Protein AF-A0A0M3I9S3-F1 (afdb_monomer_lite)

Foldseek 3Di:
DDPVVVVVVVVVVCVPCVPVVVVVVVVVVVVVVVCCPVVDDDDDCVDVCVPVQDPPDPVSVVVVVVVVVVVCVVVVVPPPPPDPPVPVPPPPPVVVVVVVVVVVVPDDDPPDDD

Organism: Ascaris lumbricoides (NCBI:txid6252)

Radius of gyration: 31.32 Å; chains: 1; bounding box: 60×62×71 Å

pLDDT: mean 72.0, std 19.01, range [38.88, 97.5]

Structure (mmCIF, N/CA/C/O backbone):
data_AF-A0A0M3I9S3-F1
#
_entry.id   AF-A0A0M3I9S3-F1
#
loop_
_atom_site.group_PDB
_atom_site.id
_atom_site.type_symbol
_atom_site.label_atom_id
_atom_site.label_alt_id
_atom_site.label_comp_id
_atom_site.label_asym_id
_atom_site.label_entity_id
_atom_site.label_seq_id
_atom_site.pdbx_PDB_ins_code
_atom_site.Cartn_x
_atom_site.Cartn_y
_atom_site.Cartn_z
_atom_site.occupancy
_atom_site.B_iso_or_equiv
_atom_site.auth_seq_id
_atom_site.auth_comp_id
_atom_site.auth_asym_id
_atom_site.auth_atom_id
_atom_site.pdbx_PDB_model_num
ATOM 1 N N . MET A 1 1 ? 30.543 -6.787 -5.366 1.00 59.34 1 MET A N 1
ATOM 2 C CA . MET A 1 1 ? 30.093 -6.147 -6.628 1.00 59.34 1 MET A CA 1
ATOM 3 C C . MET A 1 1 ? 30.009 -4.643 -6.371 1.00 59.34 1 MET A C 1
ATOM 5 O O . MET A 1 1 ? 29.365 -4.269 -5.406 1.00 59.34 1 MET A O 1
ATOM 9 N N . SER A 1 2 ? 30.721 -3.792 -7.120 1.00 81.38 2 SER A N 1
ATOM 10 C CA . SER A 1 2 ? 30.772 -2.341 -6.838 1.00 81.38 2 SER A CA 1
ATOM 11 C C . SER A 1 2 ? 29.508 -1.631 -7.338 1.00 81.38 2 SER A C 1
ATOM 13 O O . SER A 1 2 ? 29.121 -1.816 -8.494 1.00 81.38 2 SER A O 1
ATOM 15 N N . PHE A 1 3 ? 28.891 -0.815 -6.479 1.00 83.75 3 PHE A N 1
ATOM 16 C CA . PHE A 1 3 ? 27.640 -0.088 -6.733 1.00 83.75 3 PHE A CA 1
ATOM 17 C C . PHE A 1 3 ? 27.683 0.746 -8.028 1.00 83.75 3 PHE A C 1
ATOM 19 O O . PHE A 1 3 ? 26.740 0.724 -8.819 1.00 83.75 3 PHE A O 1
ATOM 26 N N . GLY A 1 4 ? 28.824 1.378 -8.326 1.00 84.88 4 GLY A N 1
ATOM 27 C CA . GLY A 1 4 ? 28.992 2.200 -9.531 1.00 84.88 4 GLY A CA 1
ATOM 28 C C . GLY A 1 4 ? 28.858 1.422 -10.847 1.00 84.88 4 GLY A C 1
ATOM 29 O O . GLY A 1 4 ? 28.324 1.942 -11.824 1.00 84.88 4 GLY A O 1
ATOM 30 N N . LYS A 1 5 ? 29.260 0.143 -10.872 1.00 84.25 5 LYS A N 1
ATOM 31 C CA . LYS A 1 5 ? 29.142 -0.703 -12.076 1.00 84.25 5 LYS A CA 1
ATOM 32 C C . LYS A 1 5 ? 27.688 -1.074 -12.378 1.00 84.25 5 LYS A C 1
ATOM 34 O O . LYS A 1 5 ? 27.330 -1.251 -13.538 1.00 84.25 5 LYS A O 1
ATOM 39 N N . ILE A 1 6 ? 26.859 -1.202 -11.344 1.00 86.00 6 ILE A N 1
ATOM 40 C CA . ILE A 1 6 ? 25.433 -1.522 -11.484 1.00 86.00 6 ILE A CA 1
ATOM 41 C C . ILE A 1 6 ? 24.678 -0.285 -11.968 1.00 86.00 6 ILE A C 1
ATOM 43 O O . ILE A 1 6 ? 23.934 -0.375 -12.943 1.00 86.00 6 ILE A O 1
ATOM 47 N N . PHE A 1 7 ? 24.943 0.872 -11.354 1.00 86.62 7 PHE A N 1
ATOM 48 C CA . PHE A 1 7 ? 24.334 2.143 -11.740 1.00 86.62 7 PHE A CA 1
ATOM 49 C C . PHE A 1 7 ? 24.613 2.499 -13.208 1.00 86.62 7 PHE A C 1
ATOM 51 O O . PHE A 1 7 ? 23.688 2.818 -13.950 1.00 86.62 7 PHE A O 1
ATOM 58 N N . PHE A 1 8 ? 25.862 2.349 -13.660 1.00 87.12 8 PHE A N 1
ATOM 59 C CA . PHE A 1 8 ? 26.241 2.628 -15.049 1.00 87.12 8 PHE A CA 1
ATOM 60 C C . PHE A 1 8 ? 25.550 1.701 -16.068 1.00 87.12 8 PHE A C 1
ATOM 62 O O . PHE A 1 8 ? 25.149 2.133 -17.145 1.00 87.12 8 PHE A O 1
ATOM 69 N N . ARG A 1 9 ? 25.359 0.417 -15.736 1.00 85.25 9 ARG A N 1
ATOM 70 C CA . ARG A 1 9 ? 24.620 -0.522 -16.604 1.00 85.25 9 ARG A CA 1
ATOM 71 C C . ARG A 1 9 ? 23.131 -0.184 -16.682 1.00 85.25 9 ARG A C 1
ATOM 73 O O . ARG A 1 9 ? 22.519 -0.320 -17.743 1.00 85.25 9 ARG A O 1
ATOM 80 N N . TRP A 1 10 ? 22.557 0.260 -15.567 1.00 84.50 10 TRP A N 1
ATOM 81 C CA . TRP A 1 10 ? 21.171 0.715 -15.504 1.00 84.50 10 TRP A CA 1
ATOM 82 C C . TRP A 1 10 ? 20.959 1.989 -16.324 1.00 84.50 10 TRP A C 1
ATOM 84 O O . TRP A 1 10 ? 20.042 2.039 -17.143 1.00 84.50 10 TRP A O 1
ATOM 94 N N . SER A 1 11 ? 21.842 2.982 -16.184 1.00 84.12 11 SER A N 1
ATOM 95 C CA . SER A 1 11 ? 21.756 4.228 -16.951 1.00 84.12 11 SER A CA 1
ATOM 96 C C . SER A 1 11 ? 21.925 3.996 -18.454 1.00 84.12 11 SER A C 1
ATOM 98 O O . SER A 1 11 ? 21.163 4.550 -19.243 1.00 84.12 11 SER A O 1
ATOM 100 N N . GLN A 1 12 ? 22.835 3.110 -18.872 1.00 83.75 12 GLN A N 1
ATOM 101 C CA . GLN A 1 12 ? 22.944 2.728 -20.284 1.00 83.75 12 GLN A CA 1
ATOM 102 C C . GLN A 1 12 ? 21.674 2.056 -20.820 1.00 83.75 12 GLN A C 1
ATOM 104 O O . GLN A 1 12 ? 21.295 2.297 -21.965 1.00 83.75 12 GLN A O 1
ATOM 109 N N . SER A 1 13 ? 20.996 1.245 -20.006 1.00 79.06 13 SER A N 1
ATOM 110 C CA . SER A 1 13 ? 19.727 0.614 -20.399 1.00 79.06 13 SER A CA 1
ATOM 111 C C . SER A 1 13 ? 18.606 1.650 -20.554 1.00 79.06 13 SER A C 1
ATOM 113 O O . SER A 1 13 ? 17.835 1.576 -21.510 1.00 79.06 13 SER A O 1
ATOM 115 N N . LEU A 1 14 ? 18.580 2.663 -19.679 1.00 81.56 14 LEU A N 1
ATOM 116 C CA . LEU A 1 14 ? 17.682 3.823 -19.765 1.00 81.56 14 LEU A CA 1
ATOM 117 C C . LEU A 1 14 ? 17.883 4.641 -21.045 1.00 81.56 14 LEU A C 1
ATOM 119 O O . LEU A 1 14 ? 16.909 5.019 -21.692 1.00 81.56 14 LEU A O 1
ATOM 123 N N . LEU A 1 15 ? 19.135 4.874 -21.436 1.00 84.50 15 LEU A N 1
ATOM 124 C CA . LEU A 1 15 ? 19.481 5.634 -22.641 1.00 84.50 15 LEU A CA 1
ATOM 125 C C . LEU A 1 15 ? 19.190 4.869 -23.939 1.00 84.50 15 LEU A C 1
ATOM 127 O O . LEU A 1 15 ? 18.879 5.485 -24.955 1.00 84.50 15 LEU A O 1
ATOM 131 N N . ARG A 1 16 ? 19.295 3.534 -23.929 1.00 87.31 16 ARG A N 1
ATOM 132 C CA . ARG A 1 16 ? 19.176 2.715 -25.146 1.00 87.31 16 ARG A CA 1
ATOM 133 C C . ARG A 1 16 ? 17.729 2.507 -25.591 1.00 87.31 16 ARG A C 1
ATOM 135 O O . ARG A 1 16 ? 17.464 2.495 -26.790 1.00 87.31 16 ARG A O 1
ATOM 142 N N . CYS A 1 17 ? 16.804 2.343 -24.646 1.00 84.81 17 CYS A N 1
ATOM 143 C CA . CYS A 1 17 ? 15.382 2.124 -24.929 1.00 84.81 17 CYS A CA 1
ATOM 144 C C . CYS A 1 17 ? 14.490 2.844 -23.898 1.00 84.81 17 CYS A C 1
ATOM 146 O O . CYS A 1 17 ? 13.804 2.182 -23.112 1.00 84.81 17 CYS A O 1
ATOM 148 N N . PRO A 1 18 ? 14.461 4.191 -23.885 1.00 84.75 18 PRO A N 1
ATOM 149 C CA . PRO A 1 18 ? 13.708 4.946 -22.881 1.00 84.75 18 PRO A CA 1
ATOM 150 C C . PRO A 1 18 ? 12.202 4.660 -22.949 1.00 84.75 18 PRO A C 1
ATOM 152 O O . PRO A 1 18 ? 11.552 4.514 -21.916 1.00 84.75 18 PRO A O 1
ATOM 155 N N . GLY A 1 19 ? 11.654 4.500 -24.160 1.00 88.62 19 GLY A N 1
ATOM 156 C CA . GLY A 1 19 ? 10.228 4.239 -24.369 1.00 88.62 19 GLY A CA 1
ATOM 157 C C . GLY A 1 19 ? 9.745 2.955 -23.693 1.00 88.62 19 GLY A C 1
ATOM 158 O O . GLY A 1 19 ? 8.732 2.972 -23.003 1.00 88.62 19 GLY A O 1
ATOM 159 N N . THR A 1 20 ? 10.494 1.857 -23.812 1.00 87.69 20 THR A N 1
ATOM 160 C CA . THR A 1 20 ? 10.119 0.566 -23.213 1.00 87.69 20 THR A CA 1
ATOM 161 C C . THR A 1 20 ? 10.039 0.645 -21.691 1.00 87.69 20 THR A C 1
ATOM 163 O O . THR A 1 20 ? 9.116 0.100 -21.093 1.00 87.69 20 THR A O 1
ATOM 166 N N . ILE A 1 21 ? 10.977 1.352 -21.056 1.00 88.81 21 ILE A N 1
ATOM 167 C CA . ILE A 1 21 ? 11.003 1.502 -19.595 1.00 88.81 21 ILE A CA 1
ATOM 168 C C . ILE A 1 21 ? 9.821 2.346 -19.123 1.00 88.81 21 ILE A C 1
ATOM 170 O O . ILE A 1 21 ? 9.165 1.980 -18.149 1.00 88.81 21 ILE A O 1
ATOM 174 N N . ILE A 1 22 ? 9.513 3.431 -19.837 1.00 90.69 22 ILE A N 1
ATOM 175 C CA . ILE A 1 22 ? 8.354 4.279 -19.541 1.00 90.69 22 ILE A CA 1
ATOM 176 C C . ILE A 1 22 ? 7.056 3.473 -19.674 1.00 90.69 22 ILE A C 1
ATOM 178 O O . ILE A 1 22 ? 6.223 3.515 -18.774 1.00 90.69 22 ILE A O 1
ATOM 182 N N . VAL A 1 23 ? 6.899 2.691 -20.747 1.00 95.00 23 VAL A N 1
ATOM 183 C CA . VAL A 1 23 ? 5.706 1.855 -20.962 1.00 95.00 23 VAL A CA 1
ATOM 184 C C . VAL A 1 23 ? 5.552 0.811 -19.857 1.00 95.00 23 VAL A C 1
ATOM 186 O O . VAL A 1 23 ? 4.470 0.687 -19.290 1.00 95.00 23 VAL A O 1
ATOM 189 N N . ILE A 1 24 ? 6.624 0.100 -19.496 1.00 94.19 24 ILE A N 1
ATOM 190 C CA . ILE A 1 24 ? 6.592 -0.883 -18.401 1.00 94.19 24 ILE A CA 1
ATOM 191 C C . ILE A 1 24 ? 6.199 -0.211 -17.083 1.00 94.19 24 ILE A C 1
ATOM 193 O O . ILE A 1 24 ? 5.366 -0.741 -16.347 1.00 94.19 24 ILE A O 1
ATOM 197 N N . TRP A 1 25 ? 6.769 0.959 -16.792 1.00 95.19 25 TRP A N 1
ATOM 198 C CA . TRP A 1 25 ? 6.456 1.710 -15.581 1.00 95.19 25 TRP A CA 1
ATOM 199 C C . TRP A 1 25 ? 4.987 2.149 -15.542 1.00 95.19 25 TRP A C 1
ATOM 201 O O . TRP A 1 25 ? 4.324 1.962 -14.521 1.00 95.19 25 TRP A O 1
ATOM 211 N N . LEU A 1 26 ? 4.449 2.645 -16.660 1.00 97.12 26 LEU A N 1
ATOM 212 C CA . LEU A 1 26 ? 3.037 3.017 -16.780 1.00 97.12 26 LEU A CA 1
ATOM 213 C C . LEU A 1 26 ? 2.110 1.809 -16.620 1.00 97.12 26 LEU A C 1
ATOM 215 O O . LEU A 1 26 ? 1.124 1.891 -15.887 1.00 97.12 26 LEU A O 1
ATOM 219 N N . CYS A 1 27 ? 2.431 0.678 -17.253 1.00 97.50 27 CYS A N 1
ATOM 220 C CA . CYS A 1 27 ? 1.670 -0.560 -17.097 1.00 97.50 27 CYS A CA 1
ATOM 221 C C . CYS A 1 27 ? 1.664 -1.027 -15.639 1.00 97.50 27 CYS A C 1
ATOM 223 O O . CYS A 1 27 ? 0.596 -1.301 -15.097 1.00 97.50 27 CYS A O 1
ATOM 225 N N . LEU A 1 28 ? 2.827 -1.066 -14.982 1.00 97.19 28 LEU A N 1
ATOM 226 C CA . LEU A 1 28 ? 2.929 -1.443 -13.571 1.00 97.19 28 LEU A CA 1
ATOM 227 C C . LEU A 1 28 ? 2.126 -0.498 -12.679 1.00 97.19 28 LEU A C 1
ATOM 229 O O . LEU A 1 28 ? 1.324 -0.963 -11.875 1.00 97.19 28 LEU A O 1
ATOM 233 N N . SER A 1 29 ? 2.297 0.815 -12.842 1.00 96.94 29 SER A N 1
ATOM 234 C CA . SER A 1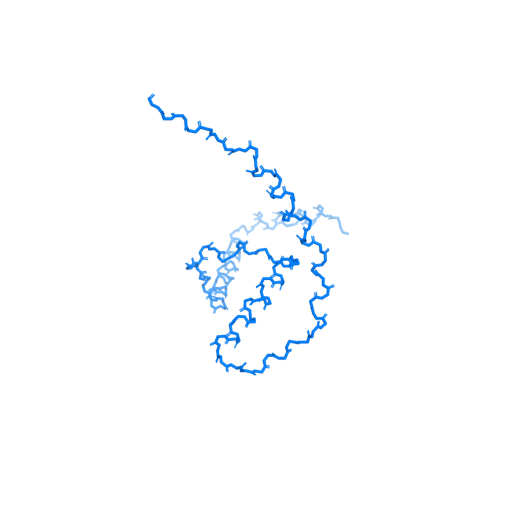 29 ? 1.570 1.820 -12.060 1.00 96.94 29 SER A CA 1
ATOM 235 C C . SER A 1 29 ? 0.056 1.668 -12.216 1.00 96.94 29 SER A C 1
ATOM 237 O O . SER A 1 29 ? -0.672 1.697 -11.225 1.00 96.94 29 SER A O 1
ATOM 239 N N . THR A 1 30 ? -0.403 1.413 -13.440 1.00 97.25 30 THR A N 1
ATOM 240 C CA . THR A 1 30 ? -1.820 1.208 -13.752 1.00 97.25 30 THR A CA 1
ATOM 241 C C . THR A 1 30 ? -2.350 -0.070 -13.105 1.00 97.25 30 THR A C 1
ATOM 243 O O . THR A 1 30 ? -3.401 -0.042 -12.473 1.00 97.25 30 THR A O 1
ATOM 246 N N . ILE A 1 31 ? -1.608 -1.179 -13.196 1.00 97.44 31 ILE A N 1
ATOM 247 C CA . ILE A 1 31 ? -1.971 -2.445 -12.542 1.00 97.44 31 ILE A CA 1
ATOM 248 C C . ILE A 1 31 ? -2.080 -2.249 -11.029 1.00 97.44 31 ILE A C 1
ATOM 250 O O . ILE A 1 31 ? -3.085 -2.642 -10.445 1.00 97.44 31 ILE A O 1
ATOM 254 N N . PHE A 1 32 ? -1.093 -1.611 -10.394 1.00 96.88 32 PHE A N 1
ATOM 255 C CA . PHE A 1 32 ? -1.140 -1.348 -8.956 1.00 96.88 32 PHE A CA 1
ATOM 256 C C . PHE A 1 32 ? -2.314 -0.449 -8.573 1.00 96.88 32 PHE A C 1
ATOM 258 O O . PHE A 1 32 ? -2.993 -0.750 -7.598 1.00 96.88 32 PHE A O 1
ATOM 265 N N . ALA A 1 33 ? -2.598 0.598 -9.350 1.00 94.31 33 ALA A N 1
ATOM 266 C CA . ALA A 1 33 ? -3.749 1.459 -9.109 1.00 94.31 33 ALA A CA 1
ATOM 267 C C . ALA A 1 33 ? -5.063 0.668 -9.178 1.00 94.31 33 ALA A C 1
ATOM 269 O O . ALA A 1 33 ? -5.867 0.737 -8.251 1.00 94.31 33 ALA A O 1
ATOM 270 N N . PHE A 1 34 ? -5.260 -0.139 -10.225 1.00 95.94 34 PHE A N 1
ATOM 271 C CA . PHE A 1 34 ? -6.445 -0.988 -10.343 1.00 95.94 34 PHE A CA 1
ATOM 272 C C . PHE A 1 34 ? -6.553 -1.980 -9.188 1.00 95.94 34 PHE A C 1
ATOM 274 O O . PHE A 1 34 ? -7.610 -2.078 -8.574 1.00 95.94 34 PHE A O 1
ATOM 281 N N . VAL A 1 35 ? -5.468 -2.676 -8.847 1.00 96.12 35 VAL A N 1
ATOM 282 C CA . VAL A 1 35 ? -5.447 -3.591 -7.700 1.00 96.12 35 VAL A CA 1
ATOM 283 C C . VAL A 1 35 ? -5.830 -2.847 -6.419 1.00 96.12 35 VAL A C 1
ATOM 285 O O . VAL A 1 35 ? -6.676 -3.325 -5.672 1.00 96.12 35 VAL A O 1
ATOM 288 N N . SER A 1 36 ? -5.294 -1.651 -6.180 1.00 94.19 36 SER A N 1
ATOM 289 C CA . SER A 1 36 ? -5.676 -0.854 -5.015 1.00 94.19 36 SER A CA 1
ATOM 290 C C . SER A 1 36 ? -7.168 -0.512 -5.000 1.00 94.19 36 SER A C 1
ATOM 292 O O . SER A 1 36 ? -7.802 -0.675 -3.966 1.00 94.19 36 SER A O 1
ATOM 294 N N . PHE A 1 37 ? -7.753 -0.114 -6.130 1.00 93.25 37 PHE A N 1
ATOM 295 C CA . PHE A 1 37 ? -9.182 0.214 -6.198 1.00 93.25 37 PHE A CA 1
ATOM 296 C C . PHE A 1 37 ? -10.111 -0.998 -6.065 1.00 93.25 37 PHE A C 1
ATOM 298 O O . PHE A 1 37 ? -11.207 -0.861 -5.532 1.00 93.25 37 PHE A O 1
ATOM 305 N N . PHE A 1 38 ? -9.710 -2.170 -6.562 1.00 93.62 38 PHE A N 1
ATOM 306 C CA . PHE A 1 38 ? -10.550 -3.371 -6.516 1.00 93.62 38 PHE A CA 1
ATOM 307 C C . PHE A 1 38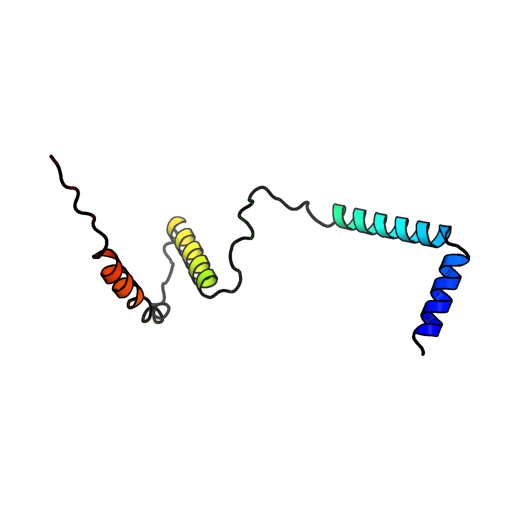 ? -10.461 -4.119 -5.187 1.00 93.62 38 PHE A C 1
ATOM 309 O O . PHE A 1 38 ? -11.437 -4.740 -4.775 1.00 93.62 38 PHE A O 1
ATOM 316 N N . PHE A 1 39 ? -9.296 -4.100 -4.538 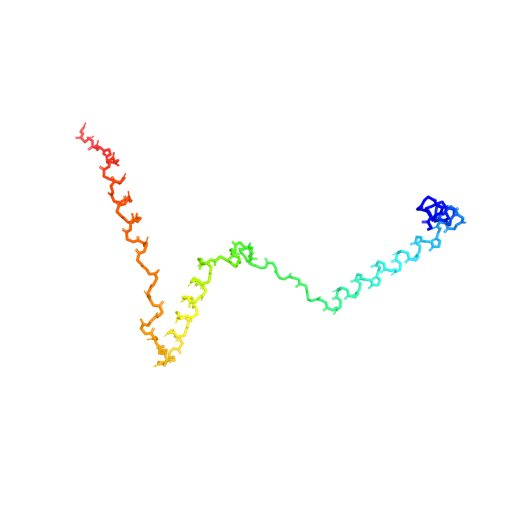1.00 94.44 39 PHE A N 1
ATOM 317 C CA . PHE A 1 39 ? -9.071 -4.860 -3.309 1.00 94.44 39 PHE A CA 1
ATOM 318 C C . PHE A 1 39 ? -9.274 -4.039 -2.035 1.00 94.44 39 PHE A C 1
ATOM 320 O O . PHE A 1 39 ? -9.489 -4.633 -0.981 1.00 94.44 39 PHE A O 1
ATOM 327 N N . PHE A 1 40 ? -9.201 -2.707 -2.103 1.00 92.19 40 PHE A N 1
ATOM 328 C CA . PHE A 1 40 ? -9.374 -1.848 -0.936 1.00 92.19 40 PHE A CA 1
ATOM 329 C C . PHE A 1 40 ? -10.639 -1.011 -1.072 1.00 92.19 40 PHE A C 1
ATOM 331 O O . PHE A 1 40 ? -10.872 -0.357 -2.087 1.00 92.19 40 PHE A O 1
ATOM 338 N N . GLU A 1 41 ? -11.443 -1.015 -0.015 1.00 88.38 41 GLU A N 1
ATOM 339 C CA . GLU A 1 41 ? -12.579 -0.112 0.103 1.00 88.38 41 GLU A CA 1
ATOM 340 C C . GLU A 1 41 ? -12.090 1.341 0.172 1.00 88.38 41 GLU A C 1
ATOM 342 O O . GLU A 1 41 ? -11.031 1.644 0.734 1.00 88.38 41 GLU A O 1
ATOM 347 N N . ILE A 1 42 ? -12.867 2.247 -0.424 1.00 88.25 42 ILE A N 1
ATOM 348 C CA . ILE A 1 42 ? -12.576 3.681 -0.396 1.00 88.25 42 ILE A CA 1
ATOM 349 C C . ILE A 1 42 ? -12.644 4.138 1.069 1.00 88.25 42 ILE A C 1
ATOM 351 O O . ILE A 1 42 ? -13.656 3.879 1.724 1.00 88.25 42 ILE A O 1
ATOM 355 N N . PRO A 1 43 ? -11.602 4.807 1.598 1.00 87.19 43 PRO A N 1
ATOM 356 C CA . PRO A 1 43 ? -11.607 5.259 2.981 1.00 87.19 43 PRO A CA 1
ATOM 357 C C . PRO A 1 43 ? -12.758 6.238 3.222 1.00 87.19 43 PRO A C 1
ATOM 359 O O . PRO A 1 43 ? -12.950 7.190 2.463 1.00 87.19 43 PRO A O 1
ATOM 362 N N . ASP A 1 44 ? -13.507 6.004 4.297 1.00 87.25 44 ASP A N 1
ATOM 363 C CA . ASP A 1 44 ? -14.554 6.910 4.751 1.00 87.25 44 ASP A CA 1
ATOM 364 C C . ASP A 1 44 ? -13.936 8.073 5.542 1.00 87.25 44 ASP A C 1
ATOM 366 O O . ASP A 1 44 ? -13.169 7.873 6.486 1.00 87.25 44 ASP A O 1
ATOM 370 N N . PHE A 1 45 ? -14.276 9.300 5.148 1.00 87.12 45 PHE A N 1
ATOM 371 C CA . PHE A 1 45 ? -13.840 10.539 5.798 1.00 87.12 45 PHE A CA 1
ATOM 372 C C . PHE A 1 45 ? -14.994 11.280 6.487 1.00 87.12 45 PHE A C 1
ATOM 374 O O . PHE A 1 45 ? -14.858 12.457 6.825 1.00 87.12 45 PHE A O 1
ATOM 381 N N . SER A 1 46 ? -16.131 10.615 6.711 1.00 91.69 46 SER A N 1
ATOM 382 C CA . SER A 1 46 ? -17.319 11.221 7.324 1.00 91.69 46 SER A CA 1
ATOM 383 C C . SER A 1 46 ? -17.057 11.786 8.727 1.00 91.69 46 SER A C 1
ATOM 385 O O . SER A 1 46 ? -17.665 12.784 9.112 1.00 91.69 46 SER A O 1
ATOM 387 N N . ASN A 1 47 ? -16.126 11.195 9.487 1.00 84.75 47 ASN A N 1
ATOM 388 C CA . ASN A 1 47 ? -15.749 11.660 10.822 1.00 84.75 47 ASN A CA 1
ATOM 389 C C . ASN A 1 47 ? -14.335 12.264 10.832 1.00 84.75 47 ASN A C 1
ATOM 391 O O . ASN A 1 47 ? -13.359 11.542 11.041 1.00 84.75 47 ASN A O 1
ATOM 395 N N . PRO A 1 48 ? -14.179 13.596 10.734 1.00 82.19 48 PRO A N 1
ATOM 396 C CA . PRO A 1 48 ? -12.855 14.227 10.712 1.00 82.19 48 PRO A CA 1
ATOM 397 C C . PRO A 1 48 ? -12.096 14.097 12.043 1.00 82.19 48 PRO A C 1
ATOM 399 O O . PRO A 1 48 ? -10.897 14.340 12.100 1.00 82.19 48 PRO A O 1
ATOM 402 N N . ILE A 1 49 ? -12.784 13.728 13.129 1.00 82.50 49 ILE A N 1
ATOM 403 C CA . ILE A 1 49 ? -12.199 13.568 14.470 1.00 82.50 49 ILE A CA 1
ATOM 404 C C . ILE A 1 49 ? -11.615 12.148 14.655 1.00 82.50 49 ILE A C 1
ATOM 406 O O . ILE A 1 49 ? -10.841 11.889 15.586 1.00 82.50 49 ILE A O 1
ATOM 410 N N . GLU A 1 50 ? -11.954 11.215 13.761 1.00 71.38 50 GLU A N 1
ATOM 411 C CA . GLU A 1 50 ? -11.552 9.812 13.808 1.00 71.38 50 GLU A CA 1
ATOM 412 C C . GLU A 1 50 ? -10.070 9.661 13.420 1.00 71.38 50 GLU A C 1
ATOM 414 O O . GLU A 1 50 ? -9.696 9.472 12.271 1.00 71.38 50 GLU A O 1
ATOM 419 N N . GLY A 1 51 ? -9.191 9.834 14.408 1.00 74.81 51 GLY A N 1
ATOM 420 C CA . GLY A 1 51 ? -7.735 9.850 14.217 1.00 74.81 51 GLY A CA 1
ATOM 421 C C . GLY A 1 51 ? -6.987 10.670 15.268 1.00 74.81 51 GLY A C 1
ATOM 422 O O . GLY A 1 51 ? -5.818 10.408 15.534 1.00 74.81 51 GLY A O 1
ATOM 423 N N . PHE A 1 52 ? -7.683 11.590 15.945 1.00 81.50 52 PHE A N 1
ATOM 424 C CA . PHE A 1 52 ? -7.121 12.401 17.034 1.00 81.50 52 PHE A CA 1
ATOM 425 C C . PHE A 1 52 ? -7.052 11.669 18.382 1.00 81.50 52 PHE A C 1
ATOM 427 O O . PHE A 1 52 ? -6.448 12.164 19.334 1.00 81.50 52 PHE A O 1
ATOM 434 N N . ALA A 1 53 ? -7.666 10.489 18.493 1.00 77.31 53 ALA A N 1
ATOM 435 C CA . ALA A 1 53 ? -7.554 9.674 19.693 1.00 77.31 53 ALA A CA 1
ATOM 436 C C . ALA A 1 53 ? -6.117 9.151 19.835 1.00 77.31 53 ALA A C 1
ATOM 438 O O . ALA A 1 53 ? -5.609 8.449 18.960 1.00 77.31 53 ALA A O 1
ATOM 439 N N . THR A 1 54 ? -5.468 9.455 20.961 1.00 78.56 54 THR A N 1
ATOM 440 C CA . THR A 1 54 ? -4.140 8.912 21.255 1.00 78.56 54 THR A CA 1
ATOM 441 C C . THR A 1 54 ? -4.251 7.395 21.419 1.00 78.56 54 THR A C 1
ATOM 443 O O . THR A 1 54 ? -4.986 6.897 22.270 1.00 78.56 54 THR A O 1
ATOM 446 N N . LYS A 1 55 ? -3.571 6.628 20.564 1.00 74.06 55 LYS A N 1
ATOM 447 C CA . LYS A 1 55 ? -3.506 5.163 20.679 1.00 74.06 55 LYS A CA 1
ATOM 448 C C . LYS A 1 55 ? -2.371 4.789 21.641 1.00 74.06 55 LYS A C 1
ATOM 450 O O . LYS A 1 55 ? -1.363 5.485 21.698 1.00 74.06 55 LYS A O 1
ATOM 455 N N . ASN A 1 56 ? -2.535 3.699 22.392 1.00 71.44 56 ASN A N 1
ATOM 456 C CA . ASN A 1 56 ? -1.514 3.115 23.280 1.00 71.44 56 ASN A CA 1
ATOM 457 C C . ASN A 1 56 ? -1.060 3.974 24.479 1.00 71.44 56 ASN A C 1
ATOM 459 O O . ASN A 1 56 ? -0.022 3.692 25.072 1.00 71.44 56 ASN A O 1
ATOM 463 N N . THR A 1 57 ? -1.826 4.992 24.876 1.00 79.19 57 THR A N 1
ATOM 464 C CA . THR A 1 57 ? -1.592 5.704 26.144 1.00 79.19 57 THR A CA 1
ATOM 465 C C . THR A 1 57 ? -2.409 5.068 27.270 1.00 79.19 57 THR A C 1
ATOM 467 O O . THR A 1 57 ? -3.507 4.553 27.044 1.00 79.19 57 THR A O 1
ATOM 470 N N . GLU A 1 58 ? -1.909 5.121 28.508 1.00 75.31 58 GLU A N 1
ATOM 471 C C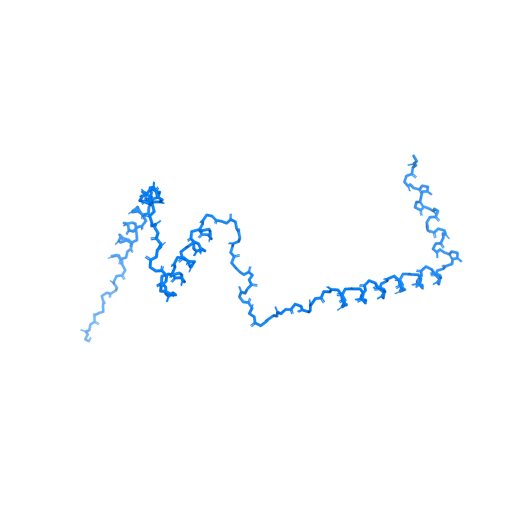A . GLU A 1 58 ? -2.625 4.575 29.674 1.00 75.31 58 GLU A CA 1
ATOM 472 C C . GLU A 1 58 ? -4.016 5.216 29.842 1.00 75.31 58 GLU A C 1
ATOM 474 O O . GLU A 1 58 ? -4.998 4.543 30.158 1.00 75.31 58 GLU A O 1
ATOM 479 N N . ILE A 1 59 ? -4.118 6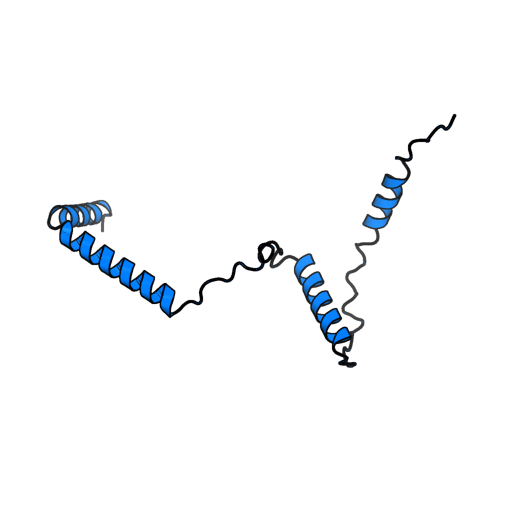.513 29.542 1.00 76.00 59 ILE A N 1
ATOM 480 C CA . ILE A 1 59 ? -5.367 7.281 29.579 1.00 76.00 59 ILE A CA 1
ATOM 481 C C . ILE A 1 59 ? -6.352 6.772 28.519 1.00 76.00 59 ILE A C 1
ATOM 483 O O . ILE A 1 59 ? -7.534 6.599 28.817 1.00 76.00 59 ILE A O 1
ATOM 487 N N . SER A 1 60 ? -5.877 6.475 27.306 1.00 74.75 60 SER A N 1
ATOM 488 C CA . SER A 1 60 ? -6.705 5.922 26.229 1.00 74.75 60 SER A CA 1
ATOM 489 C C . SER A 1 60 ? -7.261 4.542 26.581 1.00 74.75 60 SER A C 1
ATOM 491 O O . SER A 1 60 ? -8.454 4.296 26.395 1.00 74.75 60 SER A O 1
ATOM 493 N N . ASN A 1 61 ? -6.448 3.681 27.204 1.00 75.88 61 ASN A N 1
ATOM 494 C CA . ASN A 1 61 ? -6.875 2.350 27.654 1.00 75.88 61 ASN A CA 1
ATOM 495 C C . ASN A 1 61 ? -7.927 2.414 28.772 1.00 75.88 61 ASN A C 1
ATOM 497 O O . ASN A 1 61 ? -8.893 1.645 28.775 1.00 75.88 61 ASN A O 1
ATOM 501 N N . ARG A 1 62 ? -7.778 3.351 29.718 1.00 79.69 62 ARG A N 1
ATOM 502 C CA . ARG A 1 62 ? -8.786 3.581 30.766 1.00 79.69 62 ARG A CA 1
ATOM 503 C C . ARG A 1 62 ? -10.082 4.151 30.175 1.00 79.69 62 ARG A C 1
ATOM 505 O O . ARG A 1 62 ? -11.169 3.690 30.525 1.00 79.69 62 ARG A O 1
ATOM 512 N N . ALA A 1 63 ? -9.982 5.106 29.249 1.00 79.56 63 ALA A N 1
ATOM 513 C CA . ALA A 1 63 ? -11.138 5.730 28.606 1.00 79.56 63 ALA A CA 1
ATOM 514 C C . ALA A 1 63 ? -11.925 4.752 27.713 1.00 79.56 63 ALA A C 1
ATOM 516 O O . ALA A 1 63 ? -13.159 4.764 27.735 1.00 79.56 63 ALA A O 1
ATOM 517 N N . SER A 1 64 ? -11.245 3.884 26.957 1.00 79.06 64 SER A N 1
ATOM 518 C CA . SER A 1 64 ? -11.890 2.854 26.130 1.00 79.06 64 SER A CA 1
ATOM 519 C C . SER A 1 64 ? -12.596 1.801 26.987 1.00 79.06 64 SER A C 1
ATOM 521 O O . SER A 1 64 ? -13.764 1.499 26.738 1.00 79.06 64 SER A O 1
ATOM 523 N N . SER A 1 65 ? -11.949 1.336 28.061 1.00 79.56 65 SER A N 1
ATOM 524 C CA . SER A 1 65 ? -12.537 0.396 29.026 1.00 79.56 65 SER A CA 1
ATOM 525 C C . SER A 1 65 ? -13.798 0.965 29.685 1.00 79.56 65 SER A C 1
ATOM 527 O O . SER A 1 65 ? -14.807 0.272 29.803 1.00 79.56 65 SER A O 1
ATOM 529 N N . PHE A 1 66 ? -13.785 2.251 30.052 1.00 81.44 66 PHE A N 1
ATOM 530 C CA . PHE A 1 66 ? -14.955 2.922 30.626 1.00 81.44 66 PHE A CA 1
ATOM 531 C C . PHE A 1 66 ? -16.104 3.077 29.617 1.00 81.44 66 PHE A C 1
ATOM 533 O O . PHE A 1 66 ? -17.270 2.905 29.972 1.00 81.44 66 PHE A O 1
ATOM 540 N N . ARG A 1 67 ? -15.800 3.367 28.343 1.00 79.31 67 ARG A N 1
ATOM 541 C CA . ARG A 1 67 ? -16.814 3.433 27.274 1.00 79.31 67 ARG A CA 1
ATOM 542 C C . ARG A 1 67 ? -17.475 2.077 27.028 1.00 79.31 67 ARG A C 1
ATOM 544 O O . ARG A 1 67 ? -18.695 2.033 26.886 1.00 79.31 67 ARG A O 1
ATOM 551 N N . LEU A 1 68 ? -16.696 0.993 27.020 1.00 81.00 68 LEU A N 1
ATOM 552 C CA . LEU A 1 68 ? -17.223 -0.370 26.905 1.00 81.00 68 LEU A CA 1
ATOM 553 C C . LEU A 1 68 ? -18.108 -0.722 28.106 1.00 81.00 68 LEU A C 1
ATOM 555 O O . LEU A 1 68 ? -19.239 -1.160 27.915 1.00 81.00 68 LEU A O 1
ATOM 559 N N . LEU A 1 69 ? -17.653 -0.420 29.327 1.00 80.75 69 LEU A N 1
ATOM 560 C CA . LEU A 1 69 ? -18.437 -0.617 30.549 1.00 80.75 69 LEU A CA 1
ATOM 561 C C . LEU A 1 69 ? -19.775 0.137 30.502 1.00 80.75 69 LEU A C 1
ATOM 563 O O . LEU A 1 69 ? -20.820 -0.430 30.815 1.00 80.75 69 LEU A O 1
ATOM 567 N N . LYS A 1 70 ? -19.760 1.406 30.078 1.00 79.25 70 LYS A N 1
ATOM 568 C CA . LYS A 1 70 ? -20.974 2.220 29.941 1.00 79.25 70 LYS A CA 1
ATOM 569 C C . LYS A 1 70 ? -21.941 1.631 28.910 1.00 79.25 70 LYS A C 1
ATOM 571 O O . LYS A 1 70 ? -23.144 1.632 29.154 1.00 79.25 70 LYS A O 1
ATOM 576 N N . LYS A 1 71 ? -21.427 1.130 27.782 1.00 79.19 71 LYS A N 1
ATOM 577 C CA . LYS A 1 71 ? -22.240 0.515 26.723 1.00 79.19 71 LYS A CA 1
ATOM 578 C C . LYS A 1 71 ? -22.916 -0.773 27.206 1.00 79.19 71 LYS A C 1
ATOM 580 O O . LYS A 1 71 ? -24.104 -0.944 26.961 1.00 79.19 71 LYS A O 1
ATOM 585 N N . GLU A 1 72 ? -22.197 -1.623 27.938 1.00 76.25 72 GLU A N 1
ATOM 586 C CA . GLU A 1 72 ? -22.754 -2.857 28.519 1.00 76.25 72 GLU A CA 1
ATOM 587 C C . GLU A 1 72 ? -23.779 -2.577 29.627 1.00 76.25 72 GLU A C 1
ATOM 589 O O . GLU A 1 72 ? -24.828 -3.214 29.682 1.00 76.25 72 GLU A O 1
ATOM 594 N N . LEU A 1 73 ? -23.536 -1.566 30.470 1.00 74.31 73 LEU A N 1
ATOM 595 C CA . LEU A 1 73 ? -24.509 -1.131 31.478 1.00 74.31 73 LEU A CA 1
ATOM 596 C C . LEU A 1 73 ? -25.794 -0.572 30.846 1.00 74.31 73 LEU A C 1
ATOM 598 O O . LEU A 1 73 ? -26.880 -0.789 31.377 1.00 74.31 73 LEU A O 1
ATOM 602 N N . GLN A 1 74 ? -25.685 0.132 29.714 1.00 72.25 74 GLN A N 1
ATOM 603 C CA . GLN A 1 74 ? -26.841 0.667 28.986 1.00 72.25 74 GLN A CA 1
ATOM 604 C C . GLN A 1 74 ? -27.591 -0.391 28.163 1.00 72.25 74 GLN A C 1
ATOM 606 O O . GLN A 1 74 ? -28.789 -0.225 27.950 1.00 72.25 74 GLN A O 1
ATOM 611 N N . SER A 1 75 ? -26.934 -1.472 27.723 1.00 73.38 75 SER A N 1
ATOM 612 C CA . SER A 1 75 ? -27.588 -2.554 26.963 1.00 73.38 75 SER A CA 1
ATOM 613 C C . SER A 1 75 ? -28.438 -3.490 27.837 1.00 73.38 75 SER A C 1
ATOM 615 O O . SER A 1 75 ? -29.144 -4.349 27.314 1.00 73.38 75 SER A O 1
ATOM 617 N N . GLY A 1 76 ? -28.416 -3.312 29.164 1.00 61.44 76 GLY A N 1
ATOM 618 C CA . GLY A 1 76 ? -29.257 -4.063 30.099 1.00 61.44 76 GLY A CA 1
ATOM 619 C C . GLY A 1 76 ? -28.727 -5.455 30.456 1.00 61.44 76 GLY A C 1
ATOM 620 O O . GLY A 1 76 ? -29.404 -6.194 31.171 1.00 61.44 76 GLY A O 1
ATOM 621 N N . ASN A 1 77 ? -27.511 -5.818 30.033 1.00 57.06 77 ASN A N 1
ATOM 622 C CA . ASN A 1 77 ? -26.861 -7.059 30.453 1.00 57.06 77 ASN A CA 1
ATOM 623 C C . ASN A 1 77 ? -26.364 -6.932 31.909 1.00 57.06 77 ASN A C 1
ATOM 625 O O . ASN A 1 77 ? -25.216 -6.587 32.185 1.00 57.06 77 ASN A O 1
ATOM 629 N N . GLN A 1 78 ? -27.248 -7.219 32.869 1.00 56.06 78 GLN A N 1
ATOM 630 C CA . GLN A 1 78 ? -27.041 -7.130 34.328 1.00 56.06 78 GLN A CA 1
ATOM 631 C C . GLN A 1 78 ? -26.012 -8.130 34.916 1.00 56.06 78 GLN A C 1
ATOM 633 O O . GLN A 1 78 ? -26.139 -8.563 36.060 1.00 56.06 78 GLN A O 1
ATOM 638 N N . ARG A 1 79 ? -24.977 -8.534 34.171 1.00 57.00 79 ARG A N 1
ATOM 639 C CA . ARG A 1 79 ? -23.917 -9.436 34.664 1.00 57.00 79 ARG A CA 1
ATOM 640 C C . ARG A 1 79 ? -22.516 -8.892 34.411 1.00 57.00 79 ARG A C 1
ATOM 642 O O . ARG A 1 79 ? -21.613 -9.630 34.033 1.00 57.00 79 ARG A O 1
ATOM 649 N N . VAL A 1 80 ? -22.308 -7.603 34.664 1.00 56.16 80 VAL A N 1
ATOM 650 C CA . VAL A 1 80 ? -20.949 -7.064 34.765 1.00 56.16 80 VAL A CA 1
ATOM 651 C C . VAL A 1 80 ? -20.436 -7.316 36.183 1.00 56.16 80 VAL A C 1
ATOM 653 O O . VAL A 1 80 ? -20.705 -6.553 37.108 1.00 56.16 80 VAL A O 1
ATOM 656 N N . PHE A 1 81 ? -19.713 -8.421 36.367 1.00 52.94 81 PHE A N 1
ATOM 657 C CA . PHE A 1 81 ? -19.030 -8.728 37.623 1.00 52.94 81 PHE A CA 1
ATOM 658 C C . PHE A 1 81 ? -17.792 -7.826 37.737 1.00 52.94 81 PHE A C 1
ATOM 660 O O . PHE A 1 81 ? -16.716 -8.137 37.224 1.00 52.94 81 PHE A O 1
ATOM 667 N N . LEU A 1 82 ? -17.951 -6.661 38.368 1.00 56.16 82 LEU A N 1
ATOM 668 C CA . LEU A 1 82 ? -16.828 -5.797 38.719 1.00 56.16 82 LEU A CA 1
ATOM 669 C C . LEU A 1 82 ? -16.008 -6.506 39.801 1.00 56.16 82 LEU A C 1
ATOM 671 O O . LEU A 1 82 ? -16.383 -6.515 40.971 1.00 56.16 82 LEU A O 1
ATOM 675 N N . SER A 1 83 ? -14.895 -7.130 39.413 1.00 47.84 83 SER A N 1
ATOM 676 C CA . SER A 1 83 ? -13.932 -7.639 40.389 1.00 47.84 83 SER A CA 1
ATOM 677 C C . SER A 1 83 ? -13.391 -6.454 41.205 1.00 47.84 83 SER A C 1
ATOM 679 O O . SER A 1 83 ? -12.817 -5.536 40.611 1.00 47.84 83 SER A O 1
ATOM 681 N N . PRO A 1 84 ? -13.532 -6.444 42.545 1.00 52.41 84 PRO A N 1
ATOM 682 C CA . PRO A 1 84 ? -13.158 -5.306 43.393 1.00 52.41 84 PRO A CA 1
ATOM 683 C C . PRO A 1 84 ? -11.652 -4.984 43.383 1.00 52.41 84 PRO A C 1
ATOM 685 O O . PRO A 1 84 ? -11.230 -3.956 43.909 1.00 52.41 84 PRO A O 1
ATOM 688 N N . ASN A 1 85 ? -10.830 -5.821 42.745 1.00 51.47 85 ASN A N 1
ATOM 689 C CA . ASN A 1 85 ? -9.381 -5.654 42.680 1.00 51.47 85 ASN A CA 1
ATOM 690 C C . ASN A 1 85 ? -8.880 -4.788 41.507 1.00 51.47 85 ASN A C 1
ATOM 692 O O . ASN A 1 85 ? -7.694 -4.463 41.480 1.00 51.47 85 ASN A O 1
ATOM 696 N N . SER A 1 86 ? -9.733 -4.365 40.566 1.00 48.78 86 SER A N 1
ATOM 697 C CA . SER A 1 86 ? -9.311 -3.522 39.426 1.00 48.78 86 SER A CA 1
ATOM 698 C C . SER A 1 86 ? -9.201 -2.022 39.752 1.00 48.78 86 SER A C 1
ATOM 700 O O . SER A 1 86 ? -8.632 -1.264 38.972 1.00 48.78 86 SER A O 1
ATOM 702 N N . PHE A 1 87 ? -9.676 -1.587 40.926 1.00 48.44 87 PHE A N 1
ATOM 703 C CA . PHE A 1 87 ? -9.665 -0.182 41.370 1.00 48.44 87 PHE A CA 1
ATOM 704 C C . PHE A 1 87 ? -8.471 0.199 42.268 1.00 48.44 87 PHE A C 1
ATOM 706 O O . PHE A 1 87 ? -8.439 1.291 42.840 1.00 48.44 87 PHE A O 1
ATOM 713 N N . ARG A 1 88 ? -7.449 -0.660 42.396 1.00 44.75 88 ARG A N 1
ATOM 714 C CA . ARG A 1 88 ? -6.297 -0.430 43.293 1.00 44.75 88 ARG A CA 1
ATOM 715 C C . ARG A 1 88 ? -5.199 0.489 42.728 1.00 44.75 88 ARG A C 1
ATOM 717 O O . ARG A 1 88 ? -4.078 0.459 43.226 1.00 44.75 88 ARG A O 1
ATOM 724 N N . THR A 1 89 ? -5.507 1.342 41.749 1.00 48.28 89 THR A N 1
ATOM 725 C CA . THR A 1 89 ? -4.528 2.291 41.174 1.00 48.28 89 THR A CA 1
ATOM 726 C C . THR A 1 89 ? -5.082 3.711 41.006 1.00 48.28 89 THR A C 1
ATOM 728 O O . THR A 1 89 ? -4.702 4.438 40.089 1.00 48.28 89 THR A O 1
ATOM 731 N N . SER A 1 90 ? -5.961 4.136 41.920 1.00 44.56 90 SER A N 1
ATOM 732 C CA . SER A 1 90 ? -6.454 5.526 42.016 1.00 44.56 90 SER A CA 1
ATOM 733 C C . SER A 1 90 ? -5.876 6.301 43.207 1.00 44.56 90 SER A C 1
ATOM 735 O O . SER A 1 90 ? -6.437 7.312 43.612 1.00 44.56 90 SER A O 1
ATOM 737 N N . ARG A 1 91 ? -4.737 5.876 43.776 1.00 45.72 91 ARG A N 1
ATOM 738 C CA . ARG A 1 91 ? -4.092 6.595 44.896 1.00 45.72 91 ARG A CA 1
ATOM 739 C C . ARG A 1 91 ? -3.256 7.820 44.488 1.00 45.72 91 ARG A C 1
ATOM 741 O O . ARG A 1 91 ? -2.592 8.389 45.340 1.00 45.72 91 ARG A O 1
ATOM 748 N N . SER A 1 92 ? -3.295 8.235 43.218 1.00 43.69 92 SER A N 1
ATOM 749 C CA . SER A 1 92 ? -2.502 9.364 42.697 1.00 43.69 92 SER A CA 1
ATOM 750 C C . SER A 1 92 ? -3.333 10.544 42.170 1.00 43.69 92 SER A C 1
ATOM 752 O O . SER A 1 92 ? -2.749 11.541 41.762 1.00 43.69 92 SER A O 1
ATOM 754 N N . ILE A 1 93 ? -4.670 10.461 42.131 1.00 47.03 93 ILE A N 1
ATOM 755 C CA . ILE A 1 93 ? -5.500 11.545 41.558 1.00 47.03 93 ILE A CA 1
ATOM 756 C C . ILE A 1 93 ? -5.927 12.566 42.627 1.00 47.03 93 ILE A C 1
ATOM 758 O O . ILE A 1 93 ? -6.233 13.708 42.298 1.00 47.03 93 ILE A O 1
ATOM 762 N N . THR A 1 94 ? -5.866 12.214 43.914 1.00 47.91 94 THR A N 1
ATOM 763 C CA . THR A 1 94 ? -6.286 13.116 44.997 1.00 47.91 94 THR A CA 1
ATOM 764 C C . THR A 1 94 ? -5.364 14.327 45.182 1.00 47.91 94 THR A C 1
ATOM 766 O O . THR A 1 94 ? -5.800 15.337 45.718 1.00 47.91 94 THR A O 1
ATOM 769 N N . THR A 1 95 ? -4.123 14.286 44.688 1.00 48.53 95 THR A N 1
ATOM 770 C CA . THR A 1 95 ? -3.182 15.413 44.804 1.00 48.53 95 THR A CA 1
ATOM 771 C C . THR A 1 95 ? -3.393 16.511 43.757 1.00 48.53 95 THR A C 1
ATOM 773 O O . THR A 1 95 ? -2.990 17.647 43.989 1.00 48.53 95 THR A O 1
ATOM 776 N N . HIS A 1 96 ? -4.064 16.238 42.628 1.00 41.22 96 HIS A N 1
ATOM 777 C CA . HIS A 1 96 ? -4.321 17.274 41.615 1.00 41.22 96 HIS A CA 1
ATOM 778 C C . HIS A 1 96 ? -5.588 18.095 41.886 1.00 41.22 96 HIS A C 1
ATOM 780 O O . HIS A 1 96 ? -5.628 19.271 41.528 1.00 41.22 96 HIS A O 1
ATOM 786 N N . SER A 1 97 ? -6.599 17.532 42.558 1.00 49.16 97 SER A N 1
ATOM 787 C CA . SER A 1 97 ? -7.788 18.296 42.972 1.00 49.16 97 SER A CA 1
ATOM 788 C C . SER A 1 97 ? -7.483 19.318 44.072 1.00 49.16 97 SER A C 1
ATOM 790 O O . SER A 1 97 ? -8.145 20.350 44.145 1.00 49.16 97 SER A O 1
ATOM 792 N N . GLU A 1 98 ? -6.456 19.073 44.889 1.00 44.56 98 GLU A N 1
ATOM 793 C CA . GLU A 1 98 ? -6.048 19.984 45.964 1.00 44.56 98 GLU A CA 1
ATOM 794 C C . GLU A 1 98 ? -5.253 21.189 45.428 1.00 44.56 98 GLU A C 1
ATOM 796 O O . GLU A 1 98 ? -5.492 22.325 45.837 1.00 44.56 98 GLU A O 1
ATOM 801 N N . LEU A 1 99 ? -4.406 20.977 44.411 1.00 46.41 99 LEU A N 1
ATOM 802 C CA . LEU A 1 99 ? -3.689 22.059 43.719 1.00 46.41 99 LEU A CA 1
ATOM 803 C C . LEU A 1 99 ? -4.618 22.977 42.908 1.00 46.41 99 LEU A C 1
ATOM 805 O O . LEU A 1 99 ? -4.386 24.183 42.840 1.00 46.41 99 LEU A O 1
ATOM 809 N N . ILE A 1 100 ? -5.698 22.441 42.331 1.00 49.72 100 ILE A N 1
ATOM 810 C CA . ILE A 1 100 ? -6.673 23.244 41.572 1.00 49.72 100 ILE A CA 1
ATOM 811 C C . ILE A 1 100 ? -7.565 24.070 42.517 1.00 49.72 100 ILE A C 1
ATOM 813 O O . ILE A 1 100 ? -7.900 25.216 42.209 1.00 49.72 100 ILE A O 1
ATOM 817 N N . SER A 1 101 ? -7.898 23.548 43.703 1.00 45.03 101 SER A N 1
ATOM 818 C CA . SER A 1 101 ? -8.712 24.290 44.675 1.00 45.03 101 SER A CA 1
ATOM 819 C C . SER A 1 101 ? -7.969 25.465 45.323 1.00 45.03 101 SER A C 1
ATOM 821 O O . SER A 1 101 ? -8.609 26.458 45.665 1.00 45.03 101 SER A O 1
ATOM 823 N N . GLN A 1 102 ? -6.638 25.404 45.459 1.00 47.62 102 GLN A N 1
ATOM 824 C CA . GLN A 1 102 ? -5.858 26.538 45.976 1.00 47.62 102 GLN A CA 1
ATOM 825 C C . GLN A 1 102 ? -5.624 27.632 44.926 1.00 47.62 102 GLN A C 1
ATOM 827 O O . GLN A 1 102 ? -5.623 28.814 45.264 1.00 47.62 102 GLN A O 1
ATOM 832 N N . HIS A 1 103 ? -5.504 27.273 43.644 1.00 43.50 103 HIS A N 1
ATOM 833 C CA . HIS A 1 103 ? -5.243 28.257 42.587 1.00 43.50 103 HIS A CA 1
ATOM 834 C C . HIS A 1 103 ? -6.488 29.065 42.163 1.00 43.50 103 HIS A C 1
ATOM 836 O O . HIS A 1 103 ? -6.353 30.110 41.527 1.00 43.50 103 HIS A O 1
ATOM 842 N N . THR A 1 104 ? -7.695 28.615 42.532 1.00 43.91 104 THR A N 1
ATOM 843 C CA . THR A 1 104 ? -8.968 29.254 42.133 1.00 43.91 104 THR A CA 1
ATOM 844 C C . THR A 1 104 ? -9.479 30.289 43.151 1.00 43.91 104 THR A C 1
ATOM 846 O O . THR A 1 104 ? -10.329 31.110 42.818 1.00 43.91 104 THR A O 1
ATOM 849 N N . LEU A 1 105 ? -8.937 30.329 44.376 1.00 42.56 105 LEU A N 1
ATOM 850 C CA . LEU A 1 105 ? -9.341 31.316 45.395 1.00 42.56 105 LEU A CA 1
ATOM 851 C C . LEU A 1 105 ? -8.653 32.686 45.263 1.00 42.56 105 LEU A C 1
ATOM 853 O O . LEU A 1 105 ? -9.053 33.627 45.941 1.00 42.56 105 LEU A O 1
ATOM 857 N N . HIS A 1 106 ? -7.660 32.833 44.381 1.00 42.44 106 HIS A N 1
ATOM 858 C CA . HIS A 1 106 ? -6.903 34.084 44.233 1.00 42.44 106 HIS A CA 1
ATOM 859 C C . HIS A 1 106 ? -7.350 34.981 43.065 1.00 42.44 106 HIS A C 1
ATOM 861 O O . HIS A 1 106 ? -6.742 36.024 42.829 1.00 42.44 106 HIS A O 1
ATOM 867 N N . CYS A 1 107 ? -8.419 34.620 42.346 1.00 46.03 107 CYS A N 1
ATOM 868 C CA . CYS A 1 107 ? -8.906 35.378 41.188 1.00 46.03 107 CYS A CA 1
ATOM 869 C C . CYS A 1 107 ? -10.420 35.647 41.242 1.00 46.03 107 CYS A C 1
ATOM 871 O O . CYS A 1 107 ? -11.135 35.352 40.288 1.00 46.03 107 CYS A O 1
ATOM 873 N N . LEU A 1 108 ? -10.920 36.235 42.335 1.00 41.31 108 LEU A N 1
ATOM 874 C CA . LEU A 1 108 ? -12.197 36.959 42.297 1.00 41.31 108 LEU A CA 1
ATOM 875 C C . LEU A 1 108 ? -11.926 38.471 42.202 1.00 41.31 108 LEU A C 1
ATOM 877 O O . LEU A 1 108 ? -11.464 39.058 43.181 1.00 41.31 108 LEU A O 1
ATOM 881 N N . PRO A 1 109 ? -12.209 39.129 41.061 1.00 43.69 109 PRO A N 1
ATOM 882 C CA . PRO A 1 109 ? -12.287 40.580 41.016 1.00 43.69 109 PRO A CA 1
ATOM 883 C C . PRO A 1 109 ? -13.540 41.039 41.770 1.00 43.69 109 PRO A C 1
ATOM 885 O O . PRO A 1 109 ? -14.660 40.616 41.483 1.00 43.69 109 PRO A O 1
ATOM 888 N N . THR A 1 110 ? -13.342 41.923 42.745 1.00 44.41 110 THR A N 1
ATOM 889 C CA . THR A 1 110 ? -14.407 42.649 43.435 1.00 44.41 110 THR A CA 1
ATOM 890 C C . THR A 1 110 ? -15.147 43.527 42.428 1.00 44.41 110 THR A C 1
ATOM 892 O O . THR A 1 110 ? -14.653 44.582 42.030 1.00 44.41 110 THR A O 1
ATOM 895 N N . THR A 1 111 ? -16.337 43.109 42.005 1.00 46.50 111 THR A N 1
ATOM 896 C CA . THR A 1 111 ? -17.277 43.980 41.298 1.00 46.50 111 THR A CA 1
ATOM 897 C C . THR A 1 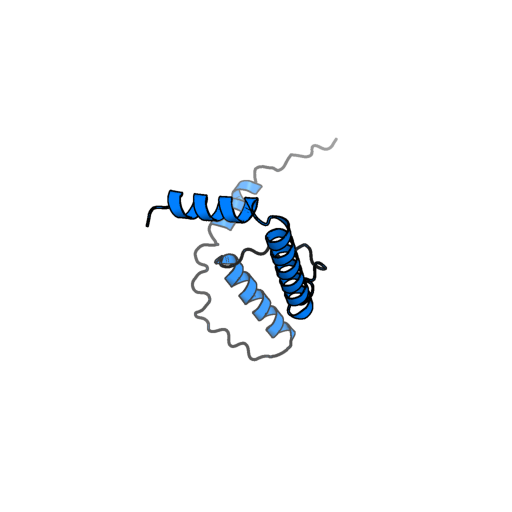111 ? -17.809 45.022 42.280 1.00 46.50 111 THR A C 1
ATOM 899 O O . THR A 1 111 ? -18.705 44.742 43.077 1.00 46.50 111 THR A O 1
ATOM 902 N N . GLY A 1 112 ? -17.215 46.215 42.252 1.00 40.31 112 GLY A N 1
ATOM 903 C CA . GLY A 1 112 ? -17.723 47.409 42.919 1.00 40.31 112 GLY A CA 1
ATOM 904 C C . GLY A 1 112 ? -18.876 48.010 42.121 1.00 40.31 112 GLY A C 1
ATOM 905 O O . GLY A 1 112 ? -18.683 48.506 41.017 1.00 40.31 112 GLY A O 1
ATOM 906 N N . SER A 1 113 ? -20.071 47.933 42.698 1.00 38.88 113 SER A N 1
ATOM 907 C CA . SER A 1 113 ? -21.296 48.598 42.262 1.00 38.88 113 SER A CA 1
ATOM 908 C C . SER A 1 113 ? -21.419 49.952 42.964 1.00 38.88 113 SER A C 1
ATOM 910 O O . SER A 1 113 ? -21.632 49.960 44.178 1.00 38.88 113 SER A O 1
ATOM 912 N N . LYS A 1 114 ? -21.355 51.060 42.218 1.00 41.91 114 LYS A N 1
ATOM 913 C CA . LYS A 1 114 ? -22.280 52.213 42.268 1.00 41.91 114 LYS A CA 1
ATOM 914 C C . LYS A 1 114 ? -21.824 53.322 41.328 1.00 41.91 114 LYS A C 1
ATOM 916 O O . LYS A 1 114 ? -20.614 53.625 41.334 1.00 41.91 114 LYS A O 1
#

Secondary structure (DSSP, 8-state):
--HHHHHHHHHHHHHH-HHHHHHHHHHHHHHHHHHHHHHSPPPP-S-TTTT-SPSS-HHHHHHHHHHHHHHHHHTT-------GGGGTT-TTSHHHHHHHHHHTTT--------

Sequence (114 aa):
MSFGKIFFRWSQSLLRCPGTIIVIWLCLSTIFAFVSFFFFEIPDFSNPIEGFATKNTEISNRASSFRLLKKELQSGNQRVFLSPNSFRTSRSITTHSELISQHTLHCLPTTGSK